Protein 6HQ9 (pdb70)

Organism: Homo sapiens (NCBI:txid9606)

Structure (mmCIF, N/CA/C/O backbone):
data_6HQ9
#
_entry.id   6HQ9
#
_cell.length_a   23.539
_cell.length_b   54.399
_cell.length_c   108.825
_cell.angle_alpha   90.00
_cell.angle_beta   90.00
_cell.angle_gamma   90.00
#
_symmetry.space_group_name_H-M   'P 21 21 21'
#
loop_
_entity.id
_entity.type
_entity.pdbx_description
1 polymer 'DNA excision repair protein ERCC-6-like 2'
2 water water
#
loop_
_atom_site.group_PDB
_atom_site.id
_atom_site.type_symbol
_atom_site.label_atom_id
_atom_site.label_alt_id
_atom_site.label_comp_id
_atom_site.label_asym_id
_atom_site.label_entity_id
_atom_site.label_seq_id
_atom_site.pdbx_PDB_ins_code
_atom_site.Cartn_x
_atom_site.Cartn_y
_atom_site.Cartn_z
_atom_site.occupancy
_atom_site.B_iso_or_equiv
_atom_site.auth_seq_id
_atom_site.auth_comp_id
_atom_site.auth_asym_id
_atom_site.auth_atom_id
_atom_site.pdbx_PDB_model_num
ATOM 1 N N . MET A 1 2 ? 18.672 8.712 42.071 1.00 66.34 25 MET A N 1
ATOM 2 C CA . MET A 1 2 ? 18.237 8.701 40.680 1.00 67.75 25 MET A CA 1
ATOM 3 C C . MET A 1 2 ? 17.127 9.727 40.440 1.00 61.75 25 MET A C 1
ATOM 4 O O . MET A 1 2 ? 16.737 9.979 39.300 1.00 64.18 25 MET A O 1
ATOM 6 N N . LYS A 1 3 ? 16.629 10.324 41.525 1.00 56.56 26 LYS A N 1
ATOM 7 C CA . LYS A 1 3 ? 15.575 11.323 41.426 1.00 44.81 26 LYS A CA 1
ATOM 8 C C . LYS A 1 3 ? 16.103 12.736 41.206 1.00 48.58 26 LYS A C 1
ATOM 9 O O . LYS A 1 3 ? 15.371 13.573 40.667 1.00 34.96 26 LYS A O 1
ATOM 15 N N . ASP A 1 4 ? 17.342 13.027 41.598 1.00 43.22 27 ASP A N 1
ATOM 16 C CA . ASP A 1 4 ? 17.877 14.367 41.401 1.00 34.43 27 ASP A CA 1
ATOM 17 C C . ASP A 1 4 ? 18.148 14.624 39.924 1.00 34.85 27 ASP A C 1
ATOM 18 O O . ASP A 1 4 ? 18.549 13.725 39.181 1.00 35.56 27 ASP A O 1
ATOM 23 N N . ILE A 1 5 ? 17.914 15.861 39.495 1.00 31.47 28 ILE A N 1
ATOM 24 C CA . ILE A 1 5 ? 18.166 16.286 38.122 1.00 31.00 28 ILE A CA 1
ATOM 25 C C . ILE A 1 5 ? 19.256 17.345 38.169 1.00 28.79 28 ILE A C 1
ATOM 26 O O . ILE A 1 5 ? 19.041 18.446 38.691 1.00 34.73 28 ILE A O 1
ATOM 31 N N . TRP A 1 6 ? 20.424 17.021 37.629 1.00 31.09 29 TRP A N 1
ATOM 32 C CA . TRP A 1 6 ? 21.584 17.894 37.714 1.00 25.51 29 TRP A CA 1
ATOM 33 C C . TRP A 1 6 ? 21.861 18.544 36.367 1.00 31.45 29 TRP A C 1
ATOM 34 O O . TRP A 1 6 ? 21.782 17.891 35.321 1.00 30.54 29 TRP A O 1
ATOM 45 N N . HIS A 1 7 ? 22.185 19.834 36.402 1.00 31.21 30 HIS A N 1
ATOM 46 C CA . HIS A 1 7 ? 22.576 20.589 35.225 1.00 33.45 30 HIS A CA 1
ATOM 47 C C . HIS A 1 7 ? 23.963 21.179 35.430 1.00 30.88 30 HIS A C 1
ATOM 48 O O . HIS A 1 7 ? 24.331 21.522 36.558 1.00 31.45 30 HIS A O 1
ATOM 55 N N . PRO A 1 8 ? 24.753 21.313 34.366 1.00 30.50 31 PRO A N 1
ATOM 56 C CA . PRO A 1 8 ? 26.051 21.980 34.505 1.00 34.32 31 PRO A CA 1
ATOM 57 C C . PRO A 1 8 ? 25.861 23.422 34.947 1.00 40.58 31 PRO A C 1
ATOM 58 O O . PRO A 1 8 ? 24.941 24.112 34.500 1.00 33.90 31 PRO A O 1
ATOM 62 N N . GLY A 1 9 ? 26.733 23.868 35.849 1.00 28.56 32 GLY A N 1
ATOM 63 C CA . GLY A 1 9 ? 26.648 25.191 36.425 1.00 36.12 32 GLY A CA 1
ATOM 64 C C . GLY A 1 9 ? 25.893 25.266 37.734 1.00 32.01 32 GLY A C 1
ATOM 65 O O . GLY A 1 9 ? 25.907 26.320 38.379 1.00 34.45 32 GLY A O 1
ATOM 66 N N . GLU A 1 10 ? 25.250 24.183 38.150 1.00 30.54 33 GLU A N 1
ATOM 67 C CA . GLU A 1 10 ? 24.416 24.197 39.340 1.00 31.53 33 GLU A CA 1
ATOM 68 C C . GLU A 1 10 ? 25.263 24.042 40.598 1.00 38.38 33 GLU A C 1
ATOM 69 O O . GLU A 1 10 ? 26.282 23.347 40.604 1.00 32.01 33 GLU A O 1
ATOM 75 N N . ARG A 1 11 ? 24.844 24.718 41.665 1.00 30.44 34 ARG A N 1
ATOM 76 C CA . ARG A 1 11 ? 25.450 24.501 42.974 1.00 33.71 34 ARG A CA 1
ATOM 77 C C . ARG A 1 11 ? 25.043 23.139 43.519 1.00 38.04 34 ARG A C 1
ATOM 78 O O . ARG A 1 11 ? 23.900 22.701 43.355 1.00 35.77 34 ARG A O 1
ATOM 86 N N . CYS A 1 12 ? 25.979 22.469 44.184 1.00 27.86 35 CYS A N 1
ATOM 87 C CA . CYS A 1 12 ? 25.707 21.155 44.748 1.00 31.62 35 CYS A CA 1
ATOM 88 C C . CYS A 1 12 ? 26.520 20.984 46.023 1.00 35.36 35 CYS A C 1
ATOM 89 O O . CYS A 1 12 ? 27.326 21.840 46.393 1.00 34.35 35 CYS A O 1
ATOM 92 N N . LEU A 1 13 ? 26.282 19.869 46.706 1.00 34.11 36 LEU A N 1
ATOM 93 C CA . LEU A 1 13 ? 27.133 19.409 47.793 1.00 37.27 36 LEU A CA 1
ATOM 94 C C . LEU A 1 13 ? 27.894 18.190 47.301 1.00 40.46 36 LEU A C 1
ATOM 95 O O . LEU A 1 13 ? 27.302 17.285 46.703 1.00 35.99 36 LEU A O 1
ATOM 100 N N . ALA A 1 14 ? 29.201 18.178 47.528 1.00 37.47 37 ALA A N 1
ATOM 101 C CA . ALA A 1 14 ? 30.058 17.127 47.010 1.00 39.50 37 ALA A CA 1
ATOM 102 C C . ALA A 1 14 ? 31.124 16.797 48.041 1.00 40.49 37 ALA A C 1
ATOM 103 O O . ALA A 1 14 ? 31.476 17.647 48.868 1.00 39.93 37 ALA A O 1
ATOM 105 N N . PRO A 1 15 ? 31.647 15.570 48.023 1.00 42.59 38 PRO A N 1
ATOM 106 C CA . PRO A 1 15 ? 32.716 15.200 48.963 1.00 52.31 38 PRO A CA 1
ATOM 107 C C . PRO A 1 15 ? 33.916 16.126 48.843 1.00 53.47 38 PRO A C 1
ATOM 108 O O . PRO A 1 15 ? 34.505 16.278 47.769 1.00 51.59 38 PRO A O 1
ATOM 112 N N . SER A 1 16 ? 34.279 16.741 49.967 1.00 55.63 39 SER A N 1
ATOM 113 C CA . SER A 1 16 ? 35.396 17.667 49.992 1.00 54.62 39 SER A CA 1
ATOM 114 C C . SER A 1 16 ? 36.718 16.930 49.771 1.00 63.47 39 SER A C 1
ATOM 115 O O . SER A 1 16 ? 36.879 15.781 50.192 1.00 65.13 39 SER A O 1
ATOM 118 N N . PRO A 1 17 ? 37.679 17.573 49.101 1.00 65.10 40 PRO A N 1
ATOM 119 C CA . PRO A 1 17 ? 39.025 16.987 49.012 1.00 65.13 40 PRO A CA 1
ATOM 120 C C . PRO A 1 17 ? 39.780 17.063 50.326 1.00 73.22 40 PRO A C 1
ATOM 121 O O . PRO A 1 17 ? 40.688 16.254 50.558 1.00 77.91 40 PRO A O 1
ATOM 125 N N . ASP A 1 18 ? 39.430 18.022 51.187 1.00 71.92 41 ASP A N 1
ATOM 126 C CA . ASP A 1 18 ? 40.115 18.189 52.466 1.00 73.41 41 ASP A CA 1
ATOM 127 C C . ASP A 1 18 ? 39.890 16.985 53.373 1.00 75.53 41 ASP A C 1
ATOM 128 O O . ASP A 1 18 ? 40.837 16.283 53.747 1.00 83.43 41 ASP A O 1
ATOM 133 N N . ASN A 1 19 ? 38.633 16.727 53.733 1.00 75.74 42 ASN A N 1
ATOM 134 C CA . ASN A 1 19 ? 38.303 15.695 54.702 1.00 71.34 42 ASN A CA 1
ATOM 135 C C . ASN A 1 19 ? 37.313 14.654 54.201 1.00 68.82 42 ASN A C 1
ATOM 136 O O . ASN A 1 19 ? 37.081 13.665 54.905 1.00 71.12 42 ASN A O 1
ATOM 141 N N . GLY A 1 20 ? 36.723 14.837 53.022 1.00 70.53 43 GLY A N 1
ATOM 142 C CA . GLY A 1 20 ? 35.691 13.952 52.535 1.00 62.69 43 GLY A CA 1
ATOM 143 C C . GLY A 1 20 ? 34.283 14.337 52.936 1.00 63.96 43 GLY A C 1
ATOM 144 O O . GLY A 1 20 ? 33.325 13.837 52.336 1.00 60.81 43 GLY A O 1
ATOM 145 N N . LYS A 1 21 ? 34.127 15.206 53.933 1.00 63.12 44 LYS A N 1
ATOM 146 C CA . LYS A 1 21 ? 32.805 15.672 54.317 1.00 60.26 44 LYS A CA 1
ATOM 147 C C . LYS A 1 21 ? 32.186 16.495 53.190 1.00 58.42 44 LYS A C 1
ATOM 148 O O . LYS A 1 21 ? 32.865 16.944 52.264 1.00 56.02 44 LYS A O 1
ATOM 154 N N . LEU A 1 22 ? 30.875 16.692 53.277 1.00 50.61 45 LEU A N 1
ATOM 155 C CA . LEU A 1 22 ? 30.173 17.451 52.252 1.00 48.45 45 LEU A CA 1
ATOM 156 C C . LEU A 1 22 ? 30.508 18.934 52.351 1.00 49.21 45 LEU A C 1
ATOM 157 O O . LEU A 1 22 ? 30.532 19.513 53.441 1.00 50.02 45 LEU A O 1
ATOM 162 N N . CYS A 1 23 ? 30.768 19.548 51.199 1.00 45.16 46 CYS A N 1
ATOM 163 C CA . CYS A 1 23 ? 30.973 20.985 51.106 1.00 43.53 46 CYS A CA 1
ATOM 164 C C . CYS A 1 23 ? 30.365 21.482 49.804 1.00 39.45 46 CYS A C 1
ATOM 165 O O . CYS A 1 23 ? 30.226 20.728 48.838 1.00 44.60 46 CYS A O 1
ATOM 168 N N . GLU A 1 24 ? 30.005 22.762 49.790 1.00 45.42 47 GLU A N 1
ATOM 169 C CA . GLU A 1 24 ? 29.363 23.346 48.622 1.00 46.60 47 GLU A CA 1
ATOM 170 C C . GLU A 1 24 ? 30.349 23.449 47.465 1.00 41.63 47 GLU A C 1
ATOM 171 O O . GLU A 1 24 ? 31.543 23.693 47.662 1.00 46.40 47 GLU A O 1
ATOM 177 N N . ALA A 1 25 ? 29.843 23.257 46.251 1.00 37.34 48 ALA A N 1
ATOM 178 C CA . ALA A 1 25 ? 30.667 23.275 45.049 1.00 33.81 48 ALA A CA 1
ATOM 179 C C . ALA A 1 25 ? 29.747 23.474 43.851 1.00 36.47 48 ALA A C 1
ATOM 180 O O . ALA A 1 25 ? 28.528 23.589 43.999 1.00 31.30 48 ALA A O 1
ATOM 182 N N . SER A 1 26 ? 30.339 23.515 42.656 1.00 26.34 49 SER A N 1
ATOM 183 C CA . SER A 1 26 ? 29.589 23.761 41.431 1.00 26.33 49 SER A CA 1
ATOM 184 C C . SER A 1 26 ? 29.936 22.718 40.381 1.00 30.47 49 SER A C 1
ATOM 185 O O . SER A 1 26 ? 31.070 22.234 40.307 1.00 27.19 49 SER A O 1
ATOM 188 N N . ILE A 1 27 ? 28.941 22.378 39.567 1.00 23.25 50 ILE A N 1
ATOM 189 C CA . ILE A 1 27 ? 29.111 21.390 38.508 1.00 23.82 50 ILE A CA 1
ATOM 190 C C . ILE A 1 27 ? 29.690 22.098 37.289 1.00 28.09 50 ILE A C 1
ATOM 191 O O . ILE A 1 27 ? 29.034 22.949 36.681 1.00 26.23 50 ILE A O 1
ATOM 196 N N . LYS A 1 28 ? 30.917 21.737 36.921 1.00 24.26 51 LYS A N 1
ATOM 197 C CA . LYS A 1 28 ? 31.522 22.302 35.722 1.00 21.95 51 LYS A CA 1
ATOM 198 C C . LYS A 1 28 ? 31.018 21.609 34.465 1.00 27.44 51 LYS A C 1
ATOM 199 O O . LYS A 1 28 ? 30.755 22.270 33.456 1.00 32.28 51 LYS A O 1
ATOM 205 N N . SER A 1 29 ? 30.879 20.284 34.503 1.00 25.47 52 SER A N 1
ATOM 206 C CA . SER A 1 29 ? 30.364 19.543 33.360 1.00 27.72 52 SER A CA 1
ATOM 207 C C . SER A 1 29 ? 29.750 18.243 33.852 1.00 26.72 52 SER A C 1
ATOM 208 O O . SER A 1 29 ? 30.013 17.800 34.971 1.00 27.63 52 SER A O 1
ATOM 211 N N . ILE A 1 30 ? 28.912 17.644 33.006 1.00 26.18 53 ILE A N 1
ATOM 212 C CA . ILE A 1 30 ? 28.326 16.333 33.265 1.00 25.15 53 ILE A CA 1
ATOM 213 C C . ILE A 1 30 ? 28.591 15.447 32.057 1.00 26.26 53 ILE A C 1
ATOM 214 O O . ILE A 1 30 ? 28.333 15.856 30.920 1.00 27.93 53 ILE A O 1
ATOM 219 N N . THR A 1 31 ? 29.100 14.238 32.300 1.00 27.50 54 THR A N 1
ATOM 220 C CA . THR A 1 31 ? 29.435 13.301 31.235 1.00 33.26 54 THR A CA 1
ATOM 221 C C . THR A 1 31 ? 28.741 11.965 31.466 1.00 31.29 54 THR A C 1
ATOM 222 O O . THR A 1 31 ? 28.693 11.469 32.594 1.00 33.75 54 THR A O 1
ATOM 226 N N . VAL A 1 32 ? 28.203 11.388 30.393 1.00 32.31 55 VAL A N 1
ATOM 227 C CA . VAL A 1 32 ? 27.723 10.010 30.386 1.00 33.51 55 VAL A CA 1
ATOM 228 C C . VAL A 1 32 ? 28.611 9.212 29.440 1.00 35.34 55 VAL A C 1
ATOM 229 O O . VAL A 1 32 ? 28.929 9.671 28.337 1.00 34.42 55 VAL A O 1
ATOM 233 N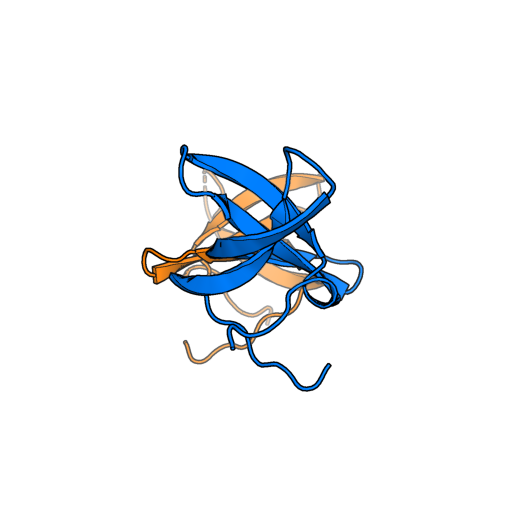 N . ASP A 1 33 ? 29.037 8.032 29.877 1.00 41.43 56 ASP A N 1
ATOM 234 C CA . ASP A 1 33 ? 29.970 7.237 29.089 1.00 48.74 56 ASP A CA 1
ATOM 235 C C . ASP A 1 33 ? 29.304 5.961 28.583 1.00 46.54 56 ASP A C 1
ATOM 236 O O . ASP A 1 33 ? 28.129 5.690 28.846 1.00 52.75 56 ASP A O 1
ATOM 241 N N . GLU A 1 34 ? 30.094 5.170 27.849 1.00 60.22 57 GLU A N 1
ATOM 242 C CA . GLU A 1 34 ? 29.557 4.014 27.137 1.00 61.27 57 GLU A CA 1
ATOM 243 C C . GLU A 1 34 ? 29.027 2.954 28.094 1.00 65.92 57 GLU A C 1
ATOM 244 O O . GLU A 1 34 ? 28.125 2.189 27.734 1.00 70.50 57 GLU A O 1
ATOM 250 N N . ASN A 1 35 ? 29.560 2.899 29.316 1.00 65.00 58 ASN A N 1
ATOM 251 C CA . ASN A 1 35 ? 29.019 2.006 30.334 1.00 65.11 58 ASN A CA 1
ATOM 252 C C . ASN A 1 35 ? 27.679 2.478 30.877 1.00 65.49 58 ASN A C 1
ATOM 253 O O . ASN A 1 35 ? 27.017 1.717 31.591 1.00 73.22 58 ASN A O 1
ATOM 258 N N . GLY A 1 36 ? 27.262 3.701 30.559 1.00 64.55 59 GLY A N 1
ATOM 259 C CA . GLY A 1 36 ? 26.068 4.275 31.136 1.00 60.57 59 GLY A CA 1
ATOM 260 C C . GLY A 1 36 ? 26.290 5.001 32.444 1.00 58.07 59 GLY A C 1
ATOM 261 O O . GLY A 1 36 ? 25.345 5.606 32.967 1.00 66.38 59 GLY A O 1
ATOM 262 N N . LYS A 1 37 ? 27.501 4.958 32.991 1.00 62.02 60 LYS A N 1
ATOM 263 C CA . LYS A 1 37 ? 27.794 5.681 34.219 1.00 58.94 60 LYS A CA 1
ATOM 264 C C . LYS A 1 37 ? 27.833 7.181 33.954 1.00 57.12 60 LYS A C 1
ATOM 265 O O . LYS A 1 37 ? 28.332 7.633 32.920 1.00 48.69 60 LYS A O 1
ATOM 267 N N . SER A 1 38 ? 27.292 7.955 34.890 1.00 46.44 61 SER A N 1
ATOM 268 C CA . SER A 1 38 ? 27.291 9.408 34.806 1.00 39.71 61 SER A CA 1
ATOM 269 C C . SER A 1 38 ? 28.189 9.993 35.885 1.00 41.48 61 SER A C 1
ATOM 270 O O . SER A 1 38 ? 28.131 9.576 37.046 1.00 40.64 61 SER A O 1
ATOM 273 N N . PHE A 1 39 ? 29.016 10.964 35.503 1.00 34.78 62 PHE A N 1
ATOM 274 C CA . PHE A 1 39 ? 29.825 11.678 36.477 1.00 34.20 62 PHE A CA 1
ATOM 275 C C . PHE A 1 39 ? 29.844 13.164 36.153 1.00 31.52 62 PHE A C 1
ATOM 276 O O . PHE A 1 39 ? 29.663 13.577 35.003 1.00 31.13 62 PHE A O 1
ATOM 284 N N . ALA A 1 40 ? 30.052 13.961 37.191 1.00 24.91 63 ALA A N 1
ATOM 285 C CA . ALA A 1 40 ? 30.243 15.393 37.065 1.00 27.93 63 ALA A CA 1
ATOM 286 C C . ALA A 1 40 ? 31.703 15.739 37.325 1.00 31.26 63 ALA A C 1
ATOM 287 O O . ALA A 1 40 ? 32.383 15.077 38.112 1.00 28.45 63 ALA A O 1
ATOM 289 N N . VAL A 1 41 ? 32.190 16.766 36.642 1.00 26.40 64 VAL A N 1
ATOM 290 C CA . VAL A 1 41 ? 33.407 17.445 37.061 1.00 27.42 64 VAL A CA 1
ATOM 291 C C . VAL A 1 41 ? 32.972 18.566 37.990 1.00 26.02 64 VAL A C 1
ATOM 292 O O . VAL A 1 41 ? 32.182 19.433 37.604 1.00 27.02 64 VAL A O 1
ATOM 296 N N . VAL A 1 42 ? 33.460 18.531 39.221 1.00 26.02 65 VAL A N 1
ATOM 297 C CA . VAL A 1 42 ? 33.017 19.435 40.272 1.00 29.19 65 VAL A CA 1
ATOM 298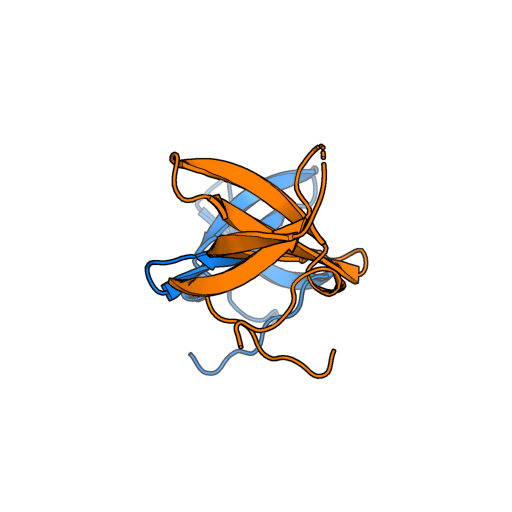 C C . VAL A 1 42 ? 34.142 20.408 40.596 1.00 29.98 65 VAL A C 1
ATOM 299 O O . VAL A 1 42 ? 35.304 20.009 40.732 1.00 28.35 65 VAL A O 1
ATOM 303 N N . LEU A 1 43 ? 33.793 21.684 40.715 1.00 28.22 66 LEU A N 1
ATOM 304 C CA . LEU A 1 43 ? 34.743 22.747 41.012 1.00 29.83 66 LEU A CA 1
ATOM 305 C C . LEU A 1 43 ? 34.489 23.277 42.417 1.00 35.07 66 LEU A C 1
ATOM 306 O O . LEU A 1 43 ? 33.366 23.689 42.741 1.00 27.89 66 LEU A O 1
ATOM 311 N N . TYR A 1 44 ? 35.526 23.260 43.245 1.00 29.19 67 TYR A N 1
ATOM 312 C CA . TYR A 1 44 ? 35.447 23.704 44.628 1.00 32.12 67 TYR A CA 1
ATOM 313 C C . TYR A 1 44 ? 35.943 25.143 44.754 1.00 36.06 67 TYR A C 1
ATOM 314 O O . TYR A 1 44 ? 36.433 25.748 43.797 1.00 33.10 67 TYR A O 1
ATOM 323 N N . ALA A 1 45 ? 35.823 25.679 45.975 1.00 31.53 68 ALA A N 1
ATOM 324 C CA . ALA A 1 45 ? 35.959 27.119 46.184 1.00 41.12 68 ALA A CA 1
ATOM 325 C C . ALA A 1 45 ? 37.369 27.621 45.894 1.00 44.03 68 ALA A C 1
ATOM 326 O O . ALA A 1 45 ? 37.545 28.789 45.531 1.00 48.20 68 ALA A O 1
ATOM 328 N N . ASP A 1 46 ? 38.382 26.772 46.053 1.00 34.69 69 ASP A N 1
ATOM 329 C CA . ASP A 1 46 ? 39.748 27.133 45.701 1.00 46.34 69 ASP A CA 1
ATOM 330 C C . ASP A 1 46 ? 40.145 26.583 44.338 1.00 42.81 69 ASP A C 1
ATOM 331 O O . ASP A 1 46 ? 41.336 26.400 44.064 1.00 39.54 69 ASP A O 1
ATOM 336 N N . PHE A 1 47 ? 39.154 26.301 43.492 1.00 38.48 70 PHE A N 1
ATOM 337 C CA . PHE A 1 47 ? 39.310 25.902 42.098 1.00 34.48 70 PHE A CA 1
ATOM 338 C C . PHE A 1 47 ? 39.903 24.510 41.930 1.00 27.49 70 PHE A C 1
ATOM 339 O O . PHE A 1 47 ? 40.300 24.139 40.823 1.00 35.30 70 PHE A O 1
ATOM 347 N N . GLN A 1 48 ? 39.937 23.710 42.992 1.00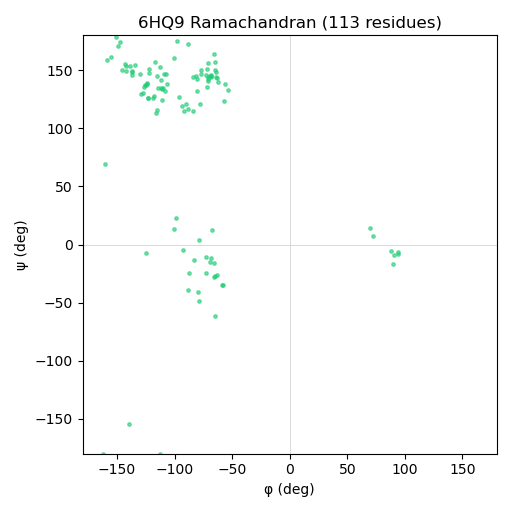 26.30 71 GLN A N 1
ATOM 348 C CA . GLN A 1 48 ? 40.210 22.289 42.832 1.00 28.89 71 GLN A CA 1
ATOM 349 C C . GLN A 1 48 ? 39.090 21.636 42.029 1.00 34.52 71 GLN A C 1
ATOM 350 O O . GLN A 1 48 ? 37.929 22.051 42.095 1.00 29.85 71 GLN A O 1
ATOM 356 N N . GLU A 1 49 ? 39.442 20.603 41.265 1.00 32.28 72 GLU A N 1
ATOM 357 C CA . GLU A 1 49 ? 38.478 19.870 40.454 1.00 35.02 72 GLU A CA 1
ATOM 358 C C . GLU A 1 49 ? 38.521 18.390 40.802 1.00 38.25 72 GLU A C 1
ATOM 359 O O . GLU A 1 49 ? 39.599 17.821 40.996 1.00 32.80 72 GLU A O 1
ATOM 365 N N . ARG A 1 50 ? 37.347 17.764 40.879 1.00 31.37 73 ARG A N 1
ATOM 366 C CA . ARG A 1 50 ? 37.270 16.332 41.132 1.00 29.85 73 ARG A CA 1
ATOM 367 C C . ARG A 1 50 ? 36.223 15.703 40.225 1.00 34.52 73 ARG A C 1
ATOM 368 O O . ARG A 1 50 ? 35.225 16.333 39.868 1.00 29.03 73 ARG A O 1
ATOM 376 N N . LYS A 1 51 ? 36.470 14.450 39.854 1.00 30.88 74 LYS A N 1
ATOM 377 C CA . LYS A 1 51 ? 35.514 13.650 39.097 1.00 32.83 74 LYS A CA 1
ATOM 378 C C . LYS A 1 51 ? 34.661 12.877 40.098 1.00 37.67 74 LYS A C 1
ATOM 379 O O . LYS A 1 51 ? 35.174 12.033 40.837 1.00 33.66 74 LYS A O 1
ATOM 385 N N . ILE A 1 52 ? 33.365 13.176 40.138 1.00 33.09 75 ILE A N 1
ATOM 386 C CA . ILE A 1 52 ? 32.458 12.660 41.155 1.00 32.82 75 ILE A CA 1
ATOM 387 C C . ILE A 1 52 ? 31.317 11.934 40.456 1.00 35.74 75 ILE A C 1
ATOM 388 O O . ILE A 1 52 ? 30.661 12.525 39.595 1.00 32.38 75 ILE A O 1
ATOM 393 N N . PRO A 1 53 ? 31.041 10.672 40.791 1.00 36.31 76 PRO A N 1
ATOM 394 C CA . PRO A 1 53 ? 29.840 10.012 40.262 1.00 39.25 76 PRO A CA 1
ATOM 395 C C . PRO A 1 53 ? 28.587 10.806 40.595 1.00 36.93 76 PRO A C 1
ATOM 396 O O . PRO A 1 53 ? 28.427 11.318 41.705 1.00 34.82 76 PRO A O 1
ATOM 400 N N . LEU A 1 54 ? 27.693 10.906 39.611 1.00 37.30 77 LEU A N 1
ATOM 401 C CA . LEU A 1 54 ? 26.539 11.787 39.742 1.00 41.06 77 LEU A CA 1
ATOM 402 C C . LEU A 1 54 ? 25.683 11.412 40.946 1.00 35.68 77 LEU A C 1
ATOM 403 O O . LEU A 1 54 ? 25.127 12.288 41.618 1.00 34.64 77 LEU A O 1
ATOM 408 N N . LYS A 1 55 ? 25.589 10.120 41.254 1.00 34.79 78 LYS A N 1
ATOM 409 C CA . LYS A 1 55 ? 24.796 9.693 42.400 1.00 40.46 78 LYS A CA 1
ATOM 410 C C . LYS A 1 55 ? 25.420 10.102 43.730 1.00 43.73 78 LYS A C 1
ATOM 411 O O . LYS A 1 55 ? 24.731 10.067 44.753 1.00 40.16 78 LYS A O 1
ATOM 417 N N . GLN A 1 56 ? 26.695 10.493 43.747 1.00 38.49 79 GLN A N 1
ATOM 418 C CA . GLN A 1 56 ? 27.308 10.937 44.993 1.00 35.85 79 GLN A CA 1
ATOM 419 C C . GLN A 1 56 ? 27.024 12.399 45.318 1.00 36.38 79 GLN A C 1
ATOM 420 O O . GLN A 1 56 ? 27.274 12.822 46.451 1.00 40.91 79 GLN A O 1
ATOM 426 N N . LEU A 1 57 ? 26.521 13.179 44.367 1.00 30.26 80 LEU A N 1
ATOM 427 C CA . LEU A 1 57 ? 26.172 14.562 44.650 1.00 30.10 80 LEU A CA 1
ATOM 428 C C . LEU A 1 57 ? 24.926 14.629 45.532 1.00 37.68 80 LEU A C 1
ATOM 429 O O . LEU A 1 57 ? 24.108 13.711 45.564 1.00 37.39 80 LEU A O 1
ATOM 434 N N . GLN A 1 58 ? 24.790 15.738 46.255 1.00 35.63 81 GLN A N 1
ATOM 435 C CA . GLN A 1 58 ? 23.598 16.002 47.046 1.00 41.28 81 GLN A CA 1
ATOM 436 C C . GLN A 1 58 ? 23.184 17.452 46.863 1.00 44.99 81 GLN A C 1
ATOM 437 O O . GLN A 1 58 ? 24.028 18.338 46.710 1.00 37.13 81 GLN A O 1
ATOM 443 N N . GLU A 1 59 ? 21.874 17.682 46.885 1.00 39.10 82 GLU A N 1
ATOM 444 C CA . GLU A 1 59 ? 21.340 19.030 46.763 1.00 39.29 82 GLU A CA 1
ATOM 445 C C . GLU A 1 59 ? 21.747 19.875 47.966 1.00 38.35 82 GLU A C 1
ATOM 446 O O . GLU A 1 59 ? 21.957 19.366 49.070 1.00 36.92 82 GLU A O 1
ATOM 452 N N . VAL A 1 60 ? 21.878 21.183 47.736 1.00 41.97 83 VAL A N 1
ATOM 453 C CA . VAL A 1 60 ? 22.210 22.097 48.818 1.00 50.25 83 VAL A CA 1
ATOM 454 C C . VAL A 1 60 ? 20.999 22.269 49.728 1.00 47.68 83 VAL A C 1
ATOM 455 O O . VAL A 1 60 ? 19.846 22.251 49.278 1.00 50.40 83 VAL A O 1
ATOM 459 N N . LYS A 1 61 ? 21.262 22.430 51.023 1.00 54.93 84 LYS A N 1
ATOM 460 C CA . LYS A 1 61 ? 20.205 22.616 52.013 1.00 62.70 84 LYS A CA 1
ATOM 461 C C . LYS A 1 61 ? 19.536 23.981 51.866 1.00 60.02 84 LYS A C 1
ATOM 462 O O . LYS A 1 61 ? 18.309 24.083 51.830 1.00 65.90 84 LYS A O 1
ATOM 464 N N . MET B 1 2 ? 19.345 20.097 21.406 1.00 76.52 25 MET B N 1
ATOM 465 C CA . MET B 1 2 ? 18.893 20.102 20.018 1.00 72.69 25 MET B CA 1
ATOM 466 C C . MET B 1 2 ? 17.786 19.075 19.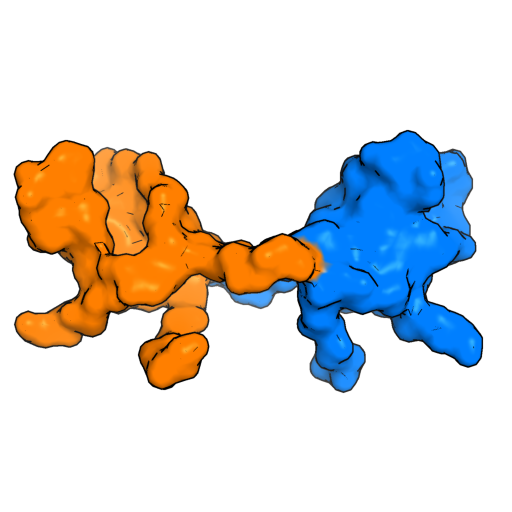789 1.00 62.55 25 MET B C 1
ATOM 467 O O . MET B 1 2 ? 17.184 18.569 20.738 1.00 63.36 25 MET B O 1
ATOM 469 N N . LYS B 1 3 ? 17.495 18.798 18.526 1.00 59.30 26 LYS B N 1
ATOM 470 C CA . LYS B 1 3 ? 16.402 17.865 18.185 1.00 57.34 26 LYS B CA 1
ATOM 471 C C . LYS B 1 3 ? 16.855 16.414 18.348 1.00 51.61 26 LYS B C 1
ATOM 472 O O . LYS B 1 3 ? 16.116 15.681 18.934 1.00 41.62 26 LYS B O 1
ATOM 478 N N . ASP B 1 4 ? 18.014 16.035 17.814 1.00 45.48 27 ASP B N 1
ATOM 479 C CA . ASP B 1 4 ? 18.476 14.659 17.927 1.00 34.16 27 ASP B CA 1
ATOM 480 C C . ASP B 1 4 ? 18.831 14.336 19.370 1.00 33.28 27 ASP B C 1
ATOM 481 O O . ASP B 1 4 ? 19.347 15.182 20.106 1.00 40.10 27 ASP B O 1
ATOM 486 N N . ILE B 1 5 ? 18.556 13.101 19.770 1.00 33.77 28 ILE B N 1
ATOM 487 C CA . ILE B 1 5 ? 18.879 12.606 21.102 1.00 34.82 28 ILE B CA 1
ATOM 488 C C . ILE B 1 5 ? 19.912 11.503 20.944 1.00 32.59 28 ILE B C 1
ATOM 489 O O . ILE B 1 5 ? 19.630 10.462 20.337 1.00 33.20 28 ILE B O 1
ATOM 494 N N . TRP B 1 6 ? 21.107 11.729 21.481 1.00 32.11 29 TRP B N 1
ATOM 495 C CA . TRP B 1 6 ? 22.207 10.789 21.347 1.00 25.26 29 TRP B CA 1
ATOM 496 C C . TRP B 1 6 ? 22.506 10.110 22.679 1.00 35.34 29 TRP B C 1
ATOM 497 O O . TRP B 1 6 ? 22.365 10.711 23.748 1.00 33.45 29 TRP B O 1
ATOM 508 N N . HIS B 1 7 ? 22.933 8.852 22.607 1.00 32.02 30 HIS B N 1
ATOM 509 C CA A HIS B 1 7 ? 23.378 8.096 23.768 0.51 34.75 30 HIS B CA 1
ATOM 510 C CA B HIS B 1 7 ? 23.399 8.131 23.778 0.49 34.73 30 HIS B CA 1
ATOM 511 C C . HIS B 1 7 ? 24.734 7.471 23.474 1.00 30.69 30 HIS B C 1
ATOM 512 O O . HIS B 1 7 ? 25.039 7.171 22.315 1.00 31.97 30 HIS B O 1
ATOM 525 N N . PRO B 1 8 ? 25.567 7.259 24.494 1.00 33.08 31 PRO B N 1
ATOM 526 C CA . PRO B 1 8 ? 26.847 6.584 24.249 1.00 37.37 31 PRO B CA 1
ATOM 527 C C . PRO B 1 8 ? 26.619 5.158 23.769 1.00 41.27 31 PRO B C 1
ATOM 528 O O . PRO B 1 8 ? 25.684 4.478 24.200 1.00 35.12 31 PRO B O 1
ATOM 532 N N . GLY B 1 9 ? 27.485 4.713 22.858 1.00 35.50 32 GLY B N 1
ATOM 533 C CA . GLY B 1 9 ? 27.325 3.438 22.195 1.00 36.12 32 GLY B CA 1
ATOM 534 C C . GLY B 1 9 ? 26.526 3.495 20.912 1.00 41.02 32 GLY B C 1
ATOM 535 O O . GLY B 1 9 ? 26.490 2.499 20.179 1.00 37.90 32 GLY B O 1
ATOM 536 N N . GLU B 1 10 ? 25.896 4.627 20.615 1.00 35.68 33 GLU B N 1
ATOM 537 C CA . GLU B 1 10 ? 25.098 4.769 19.408 1.00 33.85 33 GLU B CA 1
ATOM 538 C C . GLU B 1 10 ? 25.989 5.053 18.205 1.00 39.05 33 GLU B C 1
ATOM 539 O O . GLU B 1 10 ? 26.983 5.779 18.305 1.00 32.00 33 GLU B O 1
ATOM 545 N N . ARG B 1 11 ? 25.630 4.473 17.063 1.00 33.18 34 ARG B N 1
ATOM 546 C CA . ARG B 1 11 ? 26.324 4.763 15.816 1.00 35.65 34 ARG B CA 1
ATOM 547 C C . ARG B 1 11 ? 25.877 6.113 15.269 1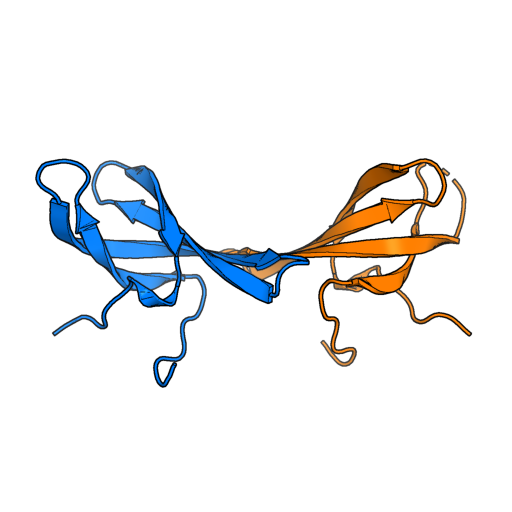.00 43.70 34 ARG B C 1
ATOM 548 O O . ARG B 1 11 ? 24.718 6.514 15.418 1.00 35.53 34 ARG B O 1
ATOM 556 N N . CYS B 1 12 ? 26.805 6.813 14.622 1.00 32.33 35 CYS B N 1
ATOM 557 C CA . CYS B 1 12 ? 26.513 8.124 14.062 1.00 33.43 35 CYS B CA 1
ATOM 558 C C . CYS B 1 12 ? 27.397 8.357 12.845 1.00 36.22 35 CYS B C 1
ATOM 559 O O . CYS B 1 12 ? 28.217 7.514 12.474 1.00 42.87 35 CYS B O 1
ATOM 562 N N . LEU B 1 13 ? 27.211 9.516 12.217 1.00 35.10 36 LEU B N 1
ATOM 563 C CA . LEU B 1 13 ? 28.135 10.051 11.227 1.00 40.09 36 LEU B CA 1
ATOM 564 C C . LEU B 1 13 ? 28.807 11.281 11.814 1.00 41.04 36 LEU B C 1
ATOM 565 O O . LEU B 1 13 ? 28.136 12.136 12.402 1.00 37.90 36 LEU B O 1
ATOM 570 N N . ALA B 1 14 ? 30.122 11.367 11.658 1.00 44.21 37 ALA B N 1
ATOM 571 C CA . ALA B 1 14 ? 30.905 12.454 12.221 1.00 43.89 37 ALA B CA 1
ATOM 572 C C . ALA B 1 14 ? 31.916 12.937 11.194 1.00 46.24 37 ALA B C 1
ATOM 573 O O . ALA B 1 14 ? 32.386 12.153 10.361 1.00 46.70 37 ALA B O 1
ATOM 575 N N . PRO B 1 15 ? 32.260 14.223 11.222 1.00 51.14 38 PRO B N 1
ATOM 576 C CA . PRO B 1 15 ? 33.275 14.737 10.296 1.00 57.41 38 PRO B CA 1
ATOM 577 C C . PRO B 1 15 ? 34.644 14.125 10.556 1.00 58.69 38 PRO B C 1
ATOM 578 O O . PRO B 1 15 ? 34.948 13.643 11.649 1.00 54.11 38 PRO B O 1
ATOM 582 N N . SER B 1 16 ? 35.475 14.155 9.521 1.00 65.28 39 SER B N 1
ATOM 583 C CA . SER B 1 16 ? 36.843 13.670 9.555 1.00 72.59 39 SER B CA 1
ATOM 584 C C . SER B 1 16 ? 37.816 14.818 9.307 1.00 77.51 39 SER B C 1
ATOM 585 O O . SER B 1 16 ? 37.441 15.847 8.731 1.00 78.58 39 SER B O 1
ATOM 588 N N . PRO B 1 17 ? 39.081 14.683 9.744 1.00 78.56 40 PRO B N 1
ATOM 589 C CA . PRO B 1 17 ? 40.087 15.718 9.474 1.00 82.27 40 PRO B CA 1
ATOM 590 C C . PRO B 1 17 ? 40.434 15.830 7.989 1.00 83.77 40 PRO B C 1
ATOM 591 O O . PRO B 1 17 ? 39.668 16.414 7.220 1.00 82.81 40 PRO B O 1
ATOM 595 N N . GLY B 1 20 ? 38.449 14.119 4.046 1.00 70.87 43 GLY B N 1
ATOM 596 C CA . GLY B 1 20 ? 37.724 15.117 4.811 1.00 67.06 43 GLY B CA 1
ATOM 597 C C . GLY B 1 20 ? 36.234 15.160 4.521 1.00 77.47 43 GLY B C 1
ATOM 598 O O . GLY B 1 20 ? 35.739 16.122 3.933 1.00 78.22 43 GLY B O 1
ATOM 599 N N . LYS B 1 21 ? 35.517 14.115 4.940 1.00 68.95 44 LYS B N 1
ATOM 600 C CA . LYS B 1 21 ? 34.073 14.030 4.744 1.00 63.34 44 LYS B CA 1
ATOM 601 C C . LYS B 1 21 ? 33.392 13.451 5.979 1.00 61.60 44 LYS B C 1
ATOM 602 O O . LYS B 1 21 ? 33.918 13.563 7.092 1.00 60.61 44 LYS B O 1
ATOM 604 N N . LEU B 1 22 ? 32.225 12.834 5.797 1.00 59.61 45 LEU B N 1
ATOM 605 C CA . LEU B 1 22 ? 31.489 12.202 6.886 1.00 45.62 45 LEU B CA 1
ATOM 606 C C . LEU B 1 22 ? 31.796 10.710 6.921 1.00 52.88 45 LEU B C 1
ATOM 607 O O . LEU B 1 22 ? 31.653 10.017 5.908 1.00 54.51 45 LEU B O 1
ATOM 612 N N . CYS B 1 23 ? 32.212 10.224 8.088 1.00 45.46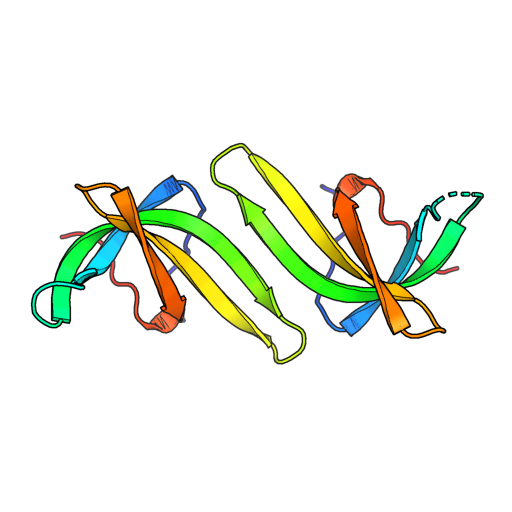 46 CYS B N 1
ATOM 613 C CA . CYS B 1 23 ? 32.541 8.823 8.295 1.00 47.87 46 CYS B CA 1
ATOM 614 C C . CYS B 1 23 ? 31.684 8.270 9.421 1.00 34.65 46 CYS B C 1
ATOM 615 O O . CYS B 1 23 ? 31.281 9.005 10.328 1.00 40.67 46 CYS B O 1
ATOM 618 N N . GLU B 1 24 ? 31.405 6.973 9.365 1.00 37.27 47 GLU B N 1
ATOM 619 C CA . GLU B 1 24 ? 30.685 6.363 10.467 1.00 42.38 47 GLU B CA 1
ATOM 620 C C . GLU B 1 24 ? 31.563 6.342 11.711 1.00 42.31 47 GLU B C 1
ATOM 621 O O . GLU B 1 24 ? 32.787 6.197 11.638 1.00 37.94 47 GLU B O 1
ATOM 627 N N . ALA B 1 25 ? 30.920 6.518 12.861 1.00 35.88 48 ALA B N 1
ATOM 628 C CA . ALA B 1 25 ? 31.608 6.543 14.140 1.00 36.40 48 ALA B CA 1
ATOM 629 C C . ALA B 1 25 ? 30.666 6.008 15.207 1.00 34.62 48 ALA B C 1
ATOM 630 O O . ALA B 1 25 ? 29.474 5.796 14.968 1.00 36.00 48 ALA B O 1
ATOM 632 N N . SER B 1 26 ? 31.219 5.790 16.392 1.00 25.47 49 SER B N 1
ATOM 633 C CA . SER B 1 26 ? 30.460 5.330 17.544 1.00 28.07 49 SER B CA 1
ATOM 634 C C . SER B 1 26 ? 30.714 6.271 18.709 1.00 33.14 49 SER B C 1
ATOM 635 O O . SER B 1 26 ? 31.858 6.659 18.967 1.00 32.13 49 SER B O 1
ATOM 638 N N . ILE B 1 27 ? 29.648 6.636 19.415 1.00 27.80 50 ILE B N 1
ATOM 639 C CA . ILE B 1 27 ? 29.761 7.590 20.512 1.00 28.00 50 ILE B CA 1
ATOM 640 C C . ILE B 1 27 ? 30.316 6.883 21.740 1.00 32.30 50 ILE B C 1
ATOM 641 O O . ILE B 1 27 ? 29.714 5.932 22.249 1.00 31.87 50 ILE B O 1
ATOM 646 N N . LYS B 1 28 ? 31.455 7.362 22.232 1.00 25.07 51 LYS B N 1
ATOM 647 C CA . LYS B 1 28 ? 32.046 6.832 23.453 1.00 25.98 51 LYS B CA 1
ATOM 648 C C . LYS B 1 28 ? 31.518 7.538 24.699 1.00 27.40 51 LYS B C 1
ATOM 649 O O . LYS B 1 28 ? 31.270 6.888 25.719 1.00 32.45 51 LYS B O 1
ATOM 655 N N . SER B 1 29 ? 31.331 8.854 24.639 1.00 26.03 52 SER B N 1
ATOM 656 C CA . SER B 1 29 ? 30.808 9.599 25.776 1.00 30.04 52 SER B CA 1
ATOM 657 C C . SER B 1 29 ? 30.220 10.903 25.270 1.00 33.74 52 SER B C 1
ATOM 658 O O . SER B 1 29 ? 30.559 11.374 24.182 1.00 28.59 52 SER B O 1
ATOM 661 N N . ILE B 1 30 ? 29.332 11.484 26.075 1.00 27.22 53 ILE B N 1
ATOM 662 C CA . ILE B 1 30 ? 28.728 12.778 25.778 1.00 27.48 53 ILE B CA 1
ATOM 663 C C . ILE B 1 30 ? 28.870 13.669 27.001 1.00 30.21 53 ILE B C 1
ATOM 664 O O . ILE B 1 30 ? 28.508 13.267 28.111 1.00 30.57 53 ILE B O 1
ATOM 669 N N . THR B 1 31 ? 29.376 14.882 26.792 1.00 28.89 54 THR B N 1
ATOM 670 C CA . THR B 1 31 ? 29.637 15.833 27.864 1.00 36.08 54 THR B CA 1
ATOM 671 C C . THR B 1 31 ? 28.916 17.143 27.582 1.00 34.37 54 THR B C 1
ATOM 672 O O . THR B 1 31 ? 28.919 17.633 26.449 1.00 29.67 54 THR B O 1
ATOM 676 N N . VAL B 1 32 ? 28.302 17.705 28.621 1.00 29.57 55 VAL B N 1
ATOM 677 C CA . VAL B 1 32 ? 27.681 19.022 28.572 1.00 32.03 55 VAL B CA 1
ATOM 678 C C . VAL B 1 32 ? 28.395 19.913 29.578 1.00 28.85 55 VAL B C 1
ATOM 679 O O . VAL B 1 32 ? 28.517 19.553 30.754 1.00 29.52 55 VAL B O 1
ATOM 683 N N . ASP B 1 33 ? 28.872 21.054 29.120 1.00 26.58 56 ASP B N 1
ATOM 684 C CA . ASP B 1 33 ? 29.651 21.953 30.002 1.00 37.58 56 ASP B CA 1
ATOM 685 C C . ASP B 1 33 ? 28.799 23.104 30.519 1.00 38.45 56 ASP B C 1
ATOM 686 O O . ASP B 1 33 ? 27.886 23.475 29.872 1.00 36.62 56 ASP B O 1
ATOM 691 N N . GLU B 1 34 ? 29.228 23.738 31.603 1.00 35.78 57 GLU B N 1
ATOM 692 C CA . GLU B 1 34 ? 28.550 24.907 32.202 1.00 46.91 57 GLU B CA 1
ATOM 693 C C . GLU B 1 34 ? 28.537 26.092 31.250 1.00 48.96 57 GLU B C 1
ATOM 694 O O . GLU B 1 34 ? 27.609 26.826 31.338 1.00 52.66 57 GLU B O 1
ATOM 700 N N . ASN B 1 35 ? 29.481 26.203 30.318 1.00 45.98 58 ASN B N 1
ATOM 701 C CA . ASN B 1 35 ? 29.544 27.292 29.316 1.00 53.35 58 ASN B CA 1
ATOM 702 C C . ASN B 1 35 ? 28.577 27.072 28.153 1.00 54.97 58 ASN B C 1
ATOM 703 O O . ASN B 1 35 ? 28.662 27.837 27.242 1.00 62.11 58 ASN B O 1
ATOM 708 N N . GLY B 1 36 ? 27.754 26.032 28.162 1.00 46.79 59 GLY B N 1
ATOM 709 C CA . GLY B 1 36 ? 26.724 25.773 27.151 1.00 55.23 59 GLY B CA 1
ATOM 710 C C . GLY B 1 36 ? 27.175 24.852 26.043 1.00 54.67 59 GLY B C 1
ATOM 711 O O . GLY B 1 36 ? 26.351 24.461 25.283 1.00 56.54 59 GLY B O 1
ATOM 712 N N . LYS B 1 37 ? 28.435 24.484 25.993 1.00 48.59 60 LYS B N 1
ATOM 713 C CA . LYS B 1 37 ? 28.883 23.617 24.890 1.00 49.78 60 LYS B CA 1
ATOM 714 C C . LYS B 1 37 ? 28.607 22.142 25.184 1.00 44.43 60 LYS B C 1
ATOM 715 O O . LYS B 1 37 ? 28.713 21.733 26.301 1.00 43.01 60 LYS B O 1
ATOM 721 N N . SER B 1 38 ? 28.253 21.391 24.160 1.00 48.56 61 SER B N 1
ATOM 722 C CA . SER B 1 38 ? 28.017 19.940 24.287 1.00 43.41 61 SER B CA 1
ATOM 723 C C . SER B 1 38 ? 28.928 19.247 23.297 1.00 39.48 61 SER B C 1
ATOM 724 O O . SER B 1 38 ? 29.006 19.709 22.216 1.00 38.66 61 SER B O 1
ATOM 727 N N . PHE B 1 39 ? 29.551 18.157 23.698 1.00 33.78 62 PHE B N 1
ATOM 728 C CA . PHE B 1 39 ? 30.455 17.448 22.783 1.00 35.67 62 PHE B CA 1
ATOM 729 C C . PHE B 1 39 ? 30.398 15.949 23.020 1.00 35.34 62 PHE B C 1
ATOM 730 O O . PHE B 1 39 ? 30.011 15.528 24.082 1.00 34.27 62 PHE B O 1
ATOM 738 N N . ALA B 1 40 ? 30.640 15.211 21.951 1.00 30.82 63 ALA B N 1
ATOM 739 C CA . ALA B 1 40 ? 30.767 13.767 22.047 1.00 27.11 63 ALA B CA 1
ATOM 740 C C . ALA B 1 40 ? 32.206 13.373 21.761 1.00 31.32 63 ALA B C 1
ATOM 741 O O . ALA B 1 40 ? 32.859 13.966 20.899 1.00 31.22 63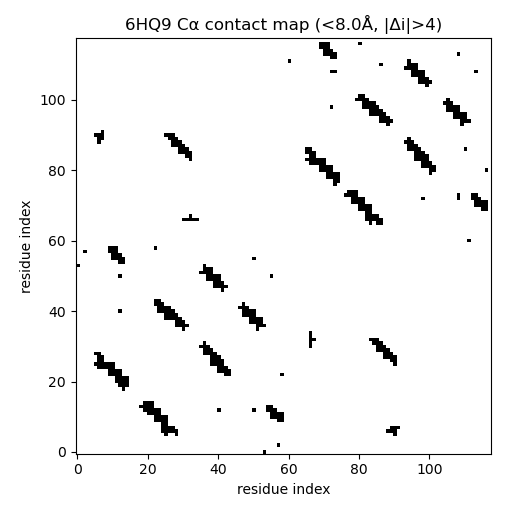 ALA B O 1
ATOM 743 N N . VAL B 1 41 ? 32.703 12.390 22.501 1.00 28.98 64 VAL B N 1
ATOM 744 C CA . VAL B 1 41 ? 33.912 11.673 22.117 1.00 31.24 64 VAL B CA 1
ATOM 745 C C . VAL B 1 41 ? 33.469 10.517 21.235 1.00 29.51 64 VAL B C 1
ATOM 746 O O . VAL B 1 41 ? 32.721 9.642 21.682 1.00 28.05 64 VAL B O 1
ATOM 750 N N . VAL B 1 42 ? 33.894 10.528 19.977 1.00 25.49 65 VAL B N 1
ATOM 751 C CA . VAL B 1 42 ? 33.489 9.500 19.034 1.00 25.62 65 VAL B CA 1
ATOM 752 C C . VAL B 1 42 ? 34.697 8.654 18.664 1.00 33.65 65 VAL B C 1
ATOM 753 O O . VAL B 1 42 ? 35.847 9.103 18.712 1.00 28.85 65 VAL B O 1
ATOM 757 N N . LEU B 1 43 ? 34.417 7.407 18.308 1.00 28.04 66 LEU B N 1
ATOM 758 C CA . LEU B 1 43 ? 35.417 6.426 17.923 1.00 35.04 66 LEU B CA 1
ATOM 759 C C . LEU B 1 43 ? 35.146 6.021 16.482 1.00 35.66 66 LEU B C 1
ATOM 760 O O . LEU B 1 43 ? 34.012 5.671 16.136 1.00 35.23 66 LEU B O 1
ATOM 765 N N . TYR B 1 44 ? 36.169 6.101 15.640 1.00 30.68 67 TYR B N 1
ATOM 766 C CA . TYR B 1 44 ? 36.034 5.677 14.258 1.00 29.28 67 TYR B CA 1
ATOM 767 C C . TYR B 1 44 ? 36.358 4.192 14.129 1.00 35.11 67 TYR B C 1
ATOM 768 O O . TYR B 1 44 ? 36.809 3.542 15.073 1.00 30.54 67 TYR B O 1
ATOM 777 N N . ALA B 1 45 ? 36.123 3.653 12.930 1.00 30.16 68 ALA B N 1
ATOM 778 C CA . ALA B 1 45 ? 36.297 2.221 12.709 1.00 29.38 68 ALA B CA 1
ATOM 779 C C . ALA B 1 45 ? 37.750 1.770 12.848 1.00 40.06 68 ALA B C 1
ATOM 780 O O . ALA B 1 45 ? 38.001 0.567 12.979 1.00 34.18 68 ALA B O 1
ATOM 782 N N . ASP B 1 46 ? 38.711 2.691 12.825 1.00 30.59 69 ASP B N 1
ATOM 783 C CA . ASP B 1 46 ? 40.104 2.350 13.091 1.00 36.50 69 ASP B CA 1
ATOM 784 C C . ASP B 1 46 ? 40.529 2.704 14.510 1.00 37.77 69 ASP B C 1
ATOM 785 O O . ASP B 1 46 ? 41.728 2.714 14.804 1.00 36.54 69 ASP B O 1
ATOM 790 N N . PHE B 1 47 ? 39.571 3.002 15.388 1.00 34.50 70 PHE B N 1
ATOM 791 C CA . PHE B 1 47 ? 39.763 3.285 16.808 1.00 33.40 70 PHE B CA 1
ATOM 792 C C . PHE B 1 47 ? 40.399 4.640 17.076 1.00 30.78 7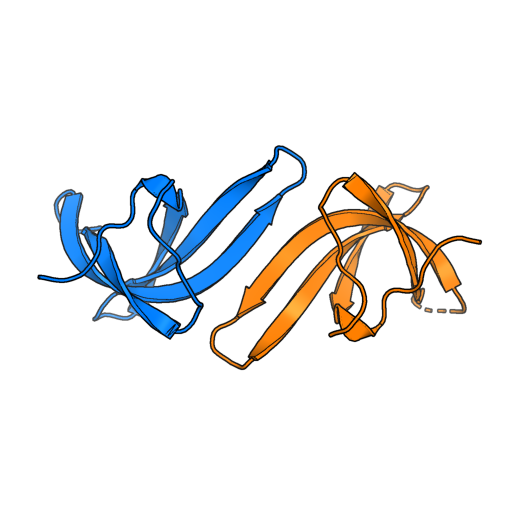0 PHE B C 1
ATOM 793 O O . PHE B 1 47 ? 40.725 4.940 18.230 1.00 41.62 70 PHE B O 1
ATOM 801 N N . GLN B 1 48 ? 40.581 5.472 16.053 1.00 30.30 71 GLN B N 1
ATOM 802 C CA . GLN B 1 48 ? 40.903 6.870 16.297 1.00 30.36 71 GLN B CA 1
ATOM 803 C C . GLN B 1 48 ? 39.744 7.538 17.034 1.00 35.29 71 GLN B C 1
ATOM 804 O O . GLN B 1 48 ? 38.576 7.218 16.798 1.00 32.66 71 GLN B O 1
ATOM 810 N N . GLU B 1 49 ? 40.069 8.452 17.948 1.00 28.92 72 GLU B N 1
ATOM 811 C CA . GLU B 1 49 ? 39.074 9.193 18.713 1.00 33.34 72 GLU B CA 1
ATOM 812 C C . GLU B 1 49 ? 39.152 10.674 18.377 1.00 33.25 72 GLU B C 1
ATOM 813 O O . GLU B 1 49 ? 40.239 11.211 18.147 1.00 30.69 72 GLU B O 1
ATOM 819 N N . ARG B 1 50 ? 37.996 11.335 18.371 1.00 29.02 73 ARG B N 1
ATOM 820 C CA . ARG B 1 50 ? 37.922 12.773 18.154 1.00 27.02 73 ARG B CA 1
ATOM 821 C C . ARG B 1 50 ? 36.837 13.373 19.038 1.00 32.11 73 ARG B C 1
ATOM 822 O O . ARG B 1 50 ? 35.833 12.727 19.345 1.00 32.39 73 ARG B O 1
ATOM 830 N N . LYS B 1 51 ? 37.054 14.621 19.438 1.00 32.23 74 LYS B N 1
ATOM 831 C CA . LYS B 1 51 ? 36.069 15.398 20.176 1.00 37.09 74 LYS B CA 1
ATOM 832 C C . LYS B 1 51 ? 35.259 16.209 19.171 1.00 35.36 74 LYS B C 1
ATOM 833 O O . LYS B 1 51 ? 35.818 17.034 18.442 1.00 38.63 74 LYS B O 1
ATOM 839 N N . ILE B 1 52 ? 33.953 15.967 19.120 1.00 33.37 75 ILE B N 1
ATOM 840 C CA . ILE B 1 52 ? 33.082 16.501 18.080 1.00 28.91 75 ILE B CA 1
ATOM 841 C C . ILE B 1 52 ? 31.968 17.292 18.748 1.00 36.42 75 ILE B C 1
ATOM 842 O O . ILE B 1 52 ? 31.277 16.753 19.616 1.00 32.51 75 ILE B O 1
ATOM 847 N N . PRO B 1 53 ? 31.756 18.557 18.384 1.00 35.03 76 PRO B N 1
ATOM 848 C CA . PRO B 1 53 ? 30.576 19.278 18.874 1.00 39.36 76 PRO B CA 1
ATOM 849 C C . PRO B 1 53 ? 29.311 18.495 18.570 1.00 38.09 76 PRO B C 1
ATOM 850 O O . PRO B 1 53 ? 29.117 18.004 17.456 1.00 35.52 76 PRO B O 1
ATOM 854 N N . LEU B 1 54 ? 28.453 18.365 19.584 1.00 36.88 77 LEU B N 1
ATOM 855 C CA . LEU B 1 54 ? 27.303 17.473 19.480 1.00 34.79 77 LEU B CA 1
ATOM 856 C C . LEU B 1 54 ? 26.407 17.834 18.302 1.00 40.68 77 LEU B C 1
ATOM 857 O O . LEU B 1 54 ? 25.842 16.943 17.658 1.00 36.18 77 LEU B O 1
ATOM 862 N N . LYS B 1 55 ? 26.279 19.123 17.989 1.00 41.08 78 LYS B N 1
ATOM 863 C CA . LYS B 1 55 ? 25.437 19.530 16.872 1.00 45.05 78 LYS B CA 1
ATOM 864 C C . LYS B 1 55 ? 25.997 19.110 15.521 1.00 47.51 78 LYS B C 1
ATOM 865 O O . LYS B 1 55 ? 25.278 19.204 14.522 1.00 46.72 78 LYS B O 1
ATOM 871 N N . GLN B 1 56 ? 27.246 18.652 15.456 1.00 43.81 79 GLN B N 1
ATOM 872 C CA . GLN B 1 56 ? 27.834 18.255 14.185 1.00 42.24 79 GLN B CA 1
ATOM 873 C C . GLN B 1 56 ? 27.664 16.774 13.878 1.00 41.59 79 GLN B C 1
ATOM 874 O O . GLN B 1 56 ? 28.042 16.339 12.785 1.00 39.38 79 GLN B O 1
ATOM 880 N N . LEU B 1 57 ? 27.112 15.992 14.801 1.00 32.57 80 LEU B N 1
ATOM 881 C CA . LEU B 1 57 ? 26.841 14.593 14.510 1.00 30.78 80 LEU B CA 1
ATOM 882 C C . LEU B 1 57 ? 25.594 14.476 13.640 1.00 41.39 80 LEU B C 1
ATOM 883 O O . LEU B 1 57 ? 24.686 15.308 13.706 1.00 38.81 80 LEU B O 1
ATOM 888 N N . GLN B 1 58 ? 25.555 13.432 12.815 1.00 40.01 81 GLN B N 1
ATOM 889 C CA . GLN B 1 58 ? 24.431 13.185 11.925 1.00 42.94 81 GLN B CA 1
ATOM 890 C C . GLN B 1 58 ? 24.030 11.719 11.996 1.00 42.92 81 GLN B C 1
ATOM 891 O O . GLN B 1 58 ? 24.845 10.847 12.314 1.00 40.80 81 GLN B O 1
ATOM 897 N N . GLU B 1 59 ? 22.762 11.459 11.693 1.00 38.70 82 GLU B N 1
ATOM 898 C CA . GLU B 1 59 ? 22.217 10.116 11.803 1.00 39.94 82 GLU B CA 1
ATOM 899 C C . GLU B 1 59 ? 22.757 9.220 10.695 1.00 38.99 82 GLU B C 1
ATOM 900 O O . GLU B 1 59 ? 23.093 9.677 9.600 1.00 38.77 82 GLU B O 1
ATOM 902 N N . VAL B 1 60 ? 22.848 7.931 10.995 1.00 44.49 83 VAL B N 1
ATOM 903 C CA . VAL B 1 60 ? 23.201 6.943 9.983 1.00 48.11 83 VAL B CA 1
ATOM 904 C C . VAL B 1 60 ? 21.957 6.614 9.167 1.00 57.55 83 VAL B C 1
ATOM 905 O O . VAL B 1 60 ? 20.879 6.375 9.726 1.00 54.51 83 VAL B O 1
ATOM 909 N N . LYS B 1 61 ? 22.096 6.619 7.845 1.00 59.06 84 LYS B N 1
ATOM 910 C CA . LYS B 1 61 ? 21.002 6.216 6.960 1.00 61.79 84 LYS B CA 1
ATOM 911 C C . LYS B 1 61 ? 21.510 5.944 5.547 1.00 65.98 84 LYS B C 1
ATOM 912 O O . LYS B 1 61 ? 22.016 6.842 4.875 1.00 76.83 84 LYS B O 1
#

Nearest PDB structures (foldseek):
  6hq9-assembly1_A  TM=1.017E+00  e=8.548E-11  Homo sapiens
  6hq9-assembly2_B  TM=9.774E-01  e=3.475E-09  Homo sapiens
  4v6w-assembly1_AE  TM=7.678E-01  e=1.946E-01  Drosophila melanogaster
  5oql-assembly1_m  TM=7.102E-01  e=3.441E-01  Thermochaetoides thermophila DSM 1495
  6rxu-assembly1_Cb  TM=7.695E-01  e=6.085E-01  Thermochaetoides thermophila

Solvent-accessible surface area: 7842 Å² total; per-residue (Å²): 152,197,71,127,24,110,38,46,57,119,0,34,0,27,11,58,126,100,44,150,80,41,80,0,30,1,79,8,15,11,48,29,101,143,58,58,34,37,0,35,0,47,11,90,115,156,68,91,96,144,8,47,39,171,82,7,90,80,62,141,142,202,90,134,30,114,30,41,66,161,0,42,0,38,29,132,102,72,78,48,78,4,28,0,90,14,18,11,53,30,98,85,68,126,36,43,0,34,0,51,21,103,109,157,110,76,73,134,3,51,40,167,76,7,90,66,73,142

B-factor: mean 43.42, std 13.42, range [21.95, 83.84]

Foldseek 3Di:
DPDDDDAQDWWWAQDPVHGDTDIWGFNDWDADPVRWIWTFTADPVRDTDTGGPVRIHHDD/DPDDDDFQDWWWAQDVHGTAIWGFHDWDADPVGWIWTWIAGPVRDTDIGGPVRIHHDD

GO terms:
  GO:0000775 chromosome, centromeric region (C, IDA)
  GO:0005634 nucleus (C, IDA)
  GO:0097680 double-strand break repair via classical nonhomologous end joining (P, IDA)
  GO:0006974 DNA damage response (P, IDA)
  GO:0005515 protein binding (F, IPI)
  GO:0005654 nucleoplasm (C, IDA)
  GO:0005813 centrosome (C, IDA)
  GO:0032991 protein-containing complex (C, IDA)
  GO:0034614 cellular response to reactive oxygen species (P, IMP)
  GO:0005634 nucleus (C, IMP)
  GO:0005737 cytoplasm (C, IMP)
  GO:0005739 mitochondrion (C, IMP)
  GO:0036297 interstrand cross-link repair (P, IMP)
  GO:0019901 protein kinase binding (F, IPI)

InterPro domains:
  IPR000330 SNF2, N-terminal domain [PF00176] (137-469)
  IPR001650 Helicase, C-terminal domain-like [PF00271] (520-632)
  IPR001650 Helicase, C-terminal domain-like [PS51194] (523-673)
  IPR001650 Helicase, C-terminal domain-like [SM00490] (549-632)
  IPR002464 DNA/RNA helicase, ATP-dependent, DEAH-box type, conserved site [PS00690] (278-287)
  IPR014001 Helicase superfamily 1/2, ATP-binding domain [PS51192] (146-332)
  IPR014001 Helicase superfamily 1/2, ATP-binding domain [SM00487] (130-344)
  IPR027417 P-loop containing nucleoside triphosphate hydrolase [G3DSA:3.40.50.300] (392-717)
  IPR027417 P-loop containing nucleoside triphosphate hydrolase [SSF52540] (110-382)
  IPR027417 P-loop containing nucleoside triphosphate hydrolase [SSF52540] (384-710)
  IPR029256 Helicase-associated putative binding domain [PF14773] (1129-1152)
  IPR038718 SNF2-like, N-terminal domain superfamily [G3DSA:3.40.50.10810] (115-381)
  IPR049730 SNF2/RAD5-like, C-terminal helicase domain [cd18793] (517-643)
  IPR050496 SNF2/RAD54 Helicase and DNA Repair [PTHR45629] (18-1045)
  IPR057931 ERCC6L2-like, ribbon-helix-helix domain [PF25806] (1230-1295)
  IPR058052 ERCC6L2-like, DEXH-box helicase domain [cd18005] (134-382)

Sequence (118 aa):
MKDIWHPGERCLAPSPDNGKLCEASIKSITVDENGKSFAVVLYADFQERKIPLKQLQEVKMKDIWHHPGERCLAPSPGKLCEASIKSITVDENGKSFAVVLYADFQERKIPLKQLQEVK

Radius of gyration: 16.19 Å; Cα contacts (8 Å, |Δi|>4): 264; chains: 2; bounding box: 25×25×50 Å

Secondary structure (DSSP, 8-state):
------TT-EEEEE-TTTSSEEEEEEEEEEEETT--EEEEEE-TTS-EEEEEGGG-B---/--S---TT-EEEEE----EEEEEEEEEEEETTS-EEEEEEETT--EEEEEGGG-B---